Protein AF-A0AAN8G5B6-F1 (afdb_monomer_lite)

Radius of gyration: 23.11 Å; chains: 1; bounding box: 43×47×59 Å

Structure (mmCIF, N/CA/C/O backbone):
data_AF-A0AAN8G5B6-F1
#
_entry.id   AF-A0AAN8G5B6-F1
#
loop_
_atom_site.group_PDB
_atom_site.id
_atom_site.type_symbol
_atom_site.label_atom_id
_atom_site.label_alt_id
_atom_site.label_comp_id
_atom_site.label_asym_id
_atom_site.label_entity_id
_atom_site.label_seq_id
_atom_site.pdbx_PDB_ins_code
_atom_site.Cartn_x
_atom_site.Cartn_y
_atom_site.Cartn_z
_atom_site.occupancy
_atom_site.B_iso_or_equiv
_atom_site.auth_seq_id
_atom_site.auth_comp_id
_atom_site.auth_asym_id
_atom_site.auth_atom_id
_atom_site.pdbx_PDB_model_num
ATOM 1 N N . MET A 1 1 ? -4.303 -11.014 -1.420 1.00 67.81 1 MET A N 1
ATOM 2 C CA . MET A 1 1 ? -4.917 -10.547 -0.156 1.00 67.81 1 MET A CA 1
ATOM 3 C C . MET A 1 1 ? -6.445 -10.621 -0.217 1.00 67.81 1 MET A C 1
ATOM 5 O O . MET A 1 1 ? -7.025 -11.090 0.742 1.00 67.81 1 MET A O 1
ATOM 9 N N . GLY A 1 2 ? -7.118 -10.238 -1.316 1.00 75.06 2 GLY A N 1
ATOM 10 C CA . GLY A 1 2 ? -8.566 -10.506 -1.478 1.00 75.06 2 GLY A CA 1
ATOM 11 C C . GLY A 1 2 ? -9.481 -9.773 -0.484 1.00 75.06 2 GLY A C 1
ATOM 12 O O . GLY A 1 2 ? -10.647 -10.120 -0.341 1.00 75.06 2 GLY A O 1
ATOM 13 N N . ALA A 1 3 ? -8.945 -8.770 0.210 1.00 82.19 3 ALA A N 1
ATOM 14 C CA . ALA A 1 3 ? -9.646 -8.006 1.224 1.00 82.19 3 ALA A CA 1
ATOM 15 C C . ALA A 1 3 ? -10.506 -6.892 0.602 1.00 82.19 3 ALA A C 1
ATOM 17 O O . ALA A 1 3 ? -10.102 -6.246 -0.364 1.00 82.19 3 ALA A O 1
ATOM 18 N N . ARG A 1 4 ? -11.675 -6.624 1.186 1.00 85.00 4 ARG A N 1
ATOM 19 C CA . ARG A 1 4 ? -12.564 -5.506 0.857 1.00 85.00 4 ARG A CA 1
ATOM 20 C C . ARG A 1 4 ? -12.202 -4.289 1.704 1.00 85.00 4 ARG A C 1
ATOM 22 O O . ARG A 1 4 ? -12.158 -4.379 2.914 1.00 85.00 4 ARG A O 1
ATOM 29 N N . PHE A 1 5 ? -11.983 -3.125 1.115 1.00 85.50 5 PHE A N 1
ATOM 30 C CA . PHE A 1 5 ? -11.807 -1.890 1.888 1.00 85.50 5 PHE A CA 1
ATOM 31 C C . PHE A 1 5 ? -13.173 -1.294 2.276 1.00 85.50 5 PHE A C 1
ATOM 33 O O . PHE A 1 5 ? -14.090 -1.285 1.453 1.00 85.50 5 PHE A O 1
ATOM 40 N N . THR A 1 6 ? -13.310 -0.764 3.499 1.00 86.00 6 THR A N 1
ATOM 41 C CA . THR A 1 6 ? -14.493 0.019 3.908 1.00 86.00 6 THR A CA 1
ATOM 42 C C . THR A 1 6 ? -14.083 1.320 4.607 1.00 86.00 6 THR A C 1
ATOM 44 O O . THR A 1 6 ? -13.295 1.282 5.554 1.00 86.00 6 THR A O 1
ATOM 47 N N . PRO A 1 7 ? -14.639 2.483 4.213 1.00 82.56 7 PRO A N 1
ATOM 48 C CA . PRO A 1 7 ? -14.299 3.767 4.835 1.00 82.56 7 PRO A CA 1
ATOM 49 C C . PRO A 1 7 ? -14.961 3.965 6.213 1.00 82.56 7 PRO A C 1
ATOM 51 O O . PRO A 1 7 ? -14.521 4.803 7.010 1.00 82.56 7 PRO A O 1
ATOM 54 N N . TYR A 1 8 ? -16.012 3.200 6.513 1.00 85.38 8 TYR A N 1
ATOM 55 C CA . TYR A 1 8 ? -16.711 3.182 7.797 1.00 85.38 8 TYR A CA 1
ATOM 56 C C . TYR A 1 8 ? -16.327 1.947 8.624 1.00 85.38 8 TYR A C 1
ATOM 58 O O . TYR A 1 8 ? -15.864 0.947 8.077 1.00 85.38 8 TYR A O 1
ATOM 66 N N . LEU A 1 9 ? -16.523 2.042 9.943 1.00 87.00 9 LEU A N 1
ATOM 67 C CA . LEU A 1 9 ? -16.377 0.924 10.873 1.00 87.00 9 LEU A CA 1
ATOM 68 C C . LEU A 1 9 ? -17.765 0.366 11.208 1.00 87.00 9 LEU A C 1
ATOM 70 O O . LEU A 1 9 ? -18.690 1.114 11.513 1.00 87.00 9 LEU A O 1
ATOM 74 N N . SER A 1 10 ? -17.890 -0.950 11.158 1.00 87.94 10 SER A N 1
ATOM 75 C CA . SER A 1 10 ? -19.078 -1.757 11.415 1.00 87.94 10 SER A CA 1
ATOM 76 C C . SER A 1 10 ? -18.658 -3.062 12.097 1.00 87.94 10 SER A C 1
ATOM 78 O O . SER A 1 10 ? -17.496 -3.458 12.027 1.00 87.94 10 SER A O 1
ATOM 80 N N . ARG A 1 11 ? -19.604 -3.783 12.705 1.00 88.00 11 ARG A N 1
ATOM 81 C CA . ARG A 1 11 ? -19.326 -5.094 13.324 1.00 88.00 11 ARG A CA 1
ATOM 82 C C . ARG A 1 11 ? -18.936 -6.193 12.332 1.00 88.00 11 ARG A C 1
ATOM 84 O O . ARG A 1 11 ? -18.465 -7.241 12.743 1.00 88.00 11 ARG A O 1
ATOM 91 N N . HIS A 1 12 ? -19.133 -5.965 11.036 1.00 87.62 12 HIS A N 1
ATOM 92 C CA . HIS A 1 12 ? -18.712 -6.900 9.992 1.00 87.62 12 HIS A CA 1
ATOM 93 C C . HIS A 1 12 ? -17.230 -6.745 9.622 1.00 87.62 12 HIS A C 1
ATOM 95 O O . HIS A 1 12 ? -16.723 -7.501 8.796 1.00 87.62 12 HIS A O 1
ATOM 101 N N . ASN A 1 13 ? -16.535 -5.749 10.178 1.00 88.12 13 ASN A N 1
ATOM 102 C CA . ASN A 1 13 ? -15.119 -5.547 9.918 1.00 88.12 13 ASN A CA 1
ATOM 103 C C . ASN A 1 13 ? -14.269 -6.500 10.762 1.00 88.12 13 ASN A C 1
ATOM 105 O O . ASN A 1 13 ? -14.471 -6.627 11.963 1.00 88.12 13 ASN A O 1
ATOM 109 N N . SER A 1 14 ? -13.280 -7.121 10.123 1.00 88.69 14 SER A N 1
ATOM 110 C CA . SER A 1 14 ? -12.377 -8.087 10.755 1.00 88.69 14 SER A CA 1
ATOM 111 C C . SER A 1 14 ? -11.134 -7.453 11.389 1.00 88.69 14 SER A C 1
ATOM 113 O O . SER A 1 14 ? -10.431 -8.111 12.145 1.00 88.69 14 SER A O 1
ATOM 115 N N . LEU A 1 15 ? -10.799 -6.215 11.015 1.00 90.69 15 LEU A N 1
ATOM 116 C CA . LEU A 1 15 ? -9.560 -5.536 11.393 1.00 90.69 15 LEU A CA 1
ATOM 117 C C . LEU A 1 15 ? -9.713 -4.025 11.185 1.00 90.69 15 LEU A C 1
ATOM 119 O O . LEU A 1 15 ? -10.332 -3.587 10.213 1.00 90.69 15 LEU A O 1
ATOM 123 N N . LEU A 1 16 ? -9.097 -3.228 12.055 1.00 89.81 16 LEU A N 1
ATOM 124 C CA . LEU A 1 16 ? -8.911 -1.792 11.866 1.00 89.81 16 LEU A CA 1
ATOM 125 C C . LEU A 1 16 ? -7.417 -1.476 11.738 1.00 89.81 16 LEU A C 1
ATOM 127 O O . LEU A 1 16 ? -6.621 -1.878 12.582 1.00 89.81 16 LEU A O 1
ATOM 131 N N . ILE A 1 17 ? -7.040 -0.702 10.719 1.00 88.75 17 ILE A N 1
ATOM 132 C CA . ILE A 1 17 ? -5.675 -0.184 10.567 1.00 88.75 17 ILE A CA 1
ATOM 133 C C . ILE A 1 17 ? -5.676 1.287 10.983 1.00 88.75 17 ILE A C 1
ATOM 135 O O . ILE A 1 17 ? -6.421 2.089 10.419 1.00 88.75 17 ILE A O 1
ATOM 139 N N . ALA A 1 18 ? -4.850 1.657 11.959 1.00 85.88 18 ALA A N 1
ATOM 140 C CA . ALA A 1 18 ? -4.749 3.029 12.447 1.00 85.88 18 ALA A CA 1
ATOM 141 C C . ALA A 1 18 ? -3.292 3.432 12.717 1.00 85.88 18 ALA A C 1
ATOM 143 O O . ALA A 1 18 ? -2.448 2.612 13.062 1.00 85.88 18 ALA A O 1
ATOM 144 N N . LYS A 1 19 ? -2.988 4.723 12.542 1.00 77.94 19 LYS A N 1
ATOM 145 C CA . LYS A 1 19 ? -1.652 5.283 12.819 1.00 77.94 19 LYS A CA 1
ATOM 146 C C . LYS A 1 19 ? -1.500 5.722 14.277 1.00 77.94 19 LYS A C 1
ATOM 148 O O . LYS A 1 19 ? -0.440 5.540 14.865 1.00 77.94 19 LYS A O 1
ATOM 153 N N . THR A 1 20 ? -2.560 6.283 14.852 1.00 74.56 20 THR A N 1
ATOM 154 C CA . THR A 1 20 ? -2.553 6.876 16.194 1.00 74.56 20 THR A CA 1
ATOM 155 C C . THR A 1 20 ? -3.778 6.400 16.969 1.00 74.56 20 THR A C 1
ATOM 157 O O . THR A 1 20 ? -4.844 6.195 16.385 1.00 74.56 20 THR A O 1
ATOM 160 N N . GLY A 1 21 ? -3.631 6.220 18.284 1.00 65.62 21 GLY A N 1
ATOM 161 C CA . GLY A 1 21 ? -4.768 6.039 19.191 1.00 65.62 21 GLY A CA 1
ATOM 162 C C . GLY A 1 21 ? -5.598 7.322 19.347 1.00 65.62 21 GLY A C 1
ATOM 163 O O . GLY A 1 21 ? -5.184 8.388 18.900 1.00 65.62 21 GLY A O 1
ATOM 164 N N . GLY A 1 22 ? -6.771 7.217 19.978 1.00 63.75 22 GLY A N 1
ATOM 165 C CA . GLY A 1 22 ? -7.610 8.377 20.335 1.00 63.75 22 GLY A CA 1
ATOM 166 C C . GLY A 1 22 ? -8.611 8.834 19.268 1.00 63.75 22 GLY A C 1
ATOM 167 O O . GLY A 1 22 ? -9.265 9.858 19.427 1.00 63.75 22 GLY A O 1
ATOM 168 N N . VAL A 1 23 ? -8.759 8.086 18.174 1.00 69.81 23 VAL A N 1
ATOM 169 C CA . VAL A 1 23 ? -9.843 8.300 17.206 1.00 69.81 23 VAL A CA 1
ATOM 170 C C . VAL A 1 23 ? -11.046 7.480 17.668 1.00 69.81 23 VAL A C 1
ATOM 172 O O . VAL A 1 23 ? -10.872 6.300 17.962 1.00 69.81 23 VAL A O 1
ATOM 175 N N . GLY A 1 24 ? -12.266 8.030 17.658 1.00 80.69 24 GLY A N 1
ATOM 176 C CA . GLY A 1 24 ? -13.469 7.304 18.112 1.00 80.69 24 GLY A CA 1
ATOM 177 C C . GLY A 1 24 ? -13.698 5.943 17.426 1.00 80.69 24 GLY A C 1
ATOM 178 O O . GLY A 1 24 ? -14.322 5.050 17.989 1.00 80.69 24 GLY A O 1
ATOM 179 N N . LYS A 1 25 ? -13.116 5.729 16.234 1.00 84.06 25 LYS A N 1
ATOM 180 C CA . LYS A 1 25 ? -13.075 4.417 15.565 1.00 84.06 25 LYS A CA 1
ATOM 181 C C . LYS A 1 25 ? -12.229 3.376 16.314 1.00 84.06 25 LYS A C 1
ATOM 183 O O . LYS A 1 25 ? -12.616 2.218 16.342 1.00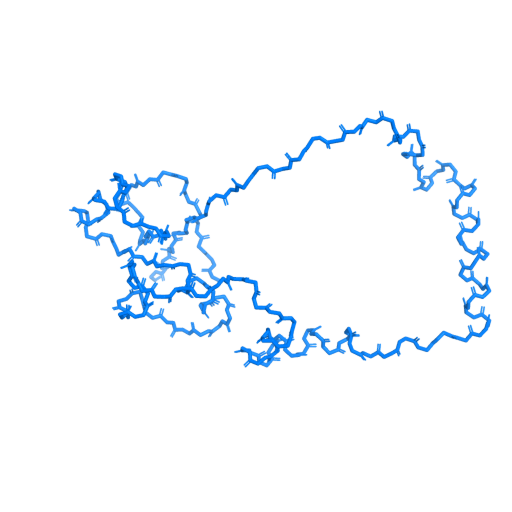 84.06 25 LYS A O 1
ATOM 188 N N . VAL A 1 26 ? -11.097 3.756 16.906 1.00 86.44 26 VAL A N 1
ATOM 189 C CA . VAL A 1 26 ? -10.226 2.845 17.676 1.00 86.44 26 VAL A CA 1
ATOM 190 C C . VAL A 1 26 ? -10.918 2.403 18.960 1.00 86.44 26 VAL A C 1
ATOM 192 O O . VAL A 1 26 ? -10.874 1.226 19.304 1.00 86.44 26 VAL A O 1
ATOM 195 N N . GLU A 1 27 ? -11.586 3.331 19.643 1.00 88.00 27 GLU A N 1
ATOM 196 C CA . GLU A 1 27 ? -12.360 3.028 20.850 1.00 88.00 27 GLU A CA 1
ATOM 197 C C . GLU A 1 27 ? -13.524 2.091 20.526 1.00 88.00 27 GLU A C 1
ATOM 199 O O . GLU A 1 27 ? -13.643 1.030 21.132 1.00 88.00 27 GLU A O 1
ATOM 204 N N . LYS A 1 28 ? -14.304 2.404 19.480 1.00 89.25 28 LYS A N 1
ATOM 205 C CA . LYS A 1 28 ? -15.390 1.525 19.023 1.00 89.25 28 LYS A CA 1
ATOM 206 C C . LYS A 1 28 ? -14.909 0.160 18.548 1.00 89.25 28 LYS A C 1
ATOM 208 O O . LYS A 1 28 ? -15.579 -0.830 18.812 1.00 89.25 28 LYS A O 1
ATOM 213 N N . ALA A 1 29 ? -13.766 0.087 17.870 1.00 88.31 29 ALA A N 1
ATOM 214 C CA . ALA A 1 29 ? -13.185 -1.188 17.465 1.00 88.31 29 ALA A CA 1
ATOM 215 C C . ALA A 1 29 ? -12.840 -2.048 18.686 1.00 88.31 29 ALA A C 1
ATOM 217 O O . ALA A 1 29 ? -13.204 -3.217 18.708 1.00 88.31 29 ALA A O 1
ATOM 218 N N . ARG A 1 30 ? -12.240 -1.460 19.730 1.00 87.69 30 ARG A N 1
ATOM 219 C CA . ARG A 1 30 ? -11.962 -2.164 20.991 1.00 87.69 30 ARG A CA 1
ATOM 220 C C . ARG A 1 30 ? -13.235 -2.626 21.698 1.00 87.69 30 ARG A C 1
ATOM 222 O O . ARG A 1 30 ? -13.272 -3.748 22.178 1.00 87.69 30 ARG A O 1
ATOM 229 N N . GLU A 1 31 ? -14.282 -1.800 21.731 1.00 90.69 31 GLU A N 1
ATOM 230 C CA . GLU A 1 31 ? -15.585 -2.202 22.287 1.00 90.69 31 GLU A CA 1
ATOM 231 C C . GLU A 1 31 ? -16.227 -3.370 21.523 1.00 90.69 31 GLU A C 1
ATOM 233 O O . GLU A 1 31 ? -16.993 -4.141 22.095 1.00 90.69 31 GLU A O 1
ATOM 238 N N . TRP A 1 32 ? -15.968 -3.473 20.220 1.00 91.56 32 TRP A N 1
ATOM 239 C CA . TRP A 1 32 ? -16.507 -4.526 19.356 1.00 91.56 32 TRP A CA 1
ATOM 240 C C . TRP A 1 32 ? -15.566 -5.720 19.199 1.00 91.56 32 TRP A C 1
ATOM 242 O O . TRP A 1 32 ? -15.847 -6.582 18.372 1.00 91.56 32 TRP A O 1
ATOM 252 N N . ASP A 1 33 ? -14.477 -5.763 19.972 1.00 89.12 33 ASP A 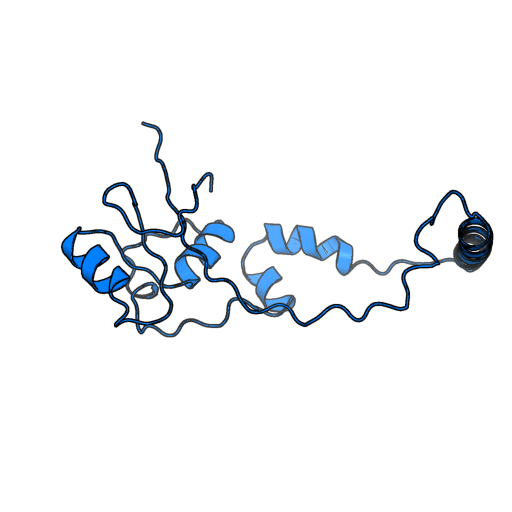N 1
ATOM 253 C CA . ASP A 1 33 ? -13.438 -6.797 19.904 1.00 89.12 33 ASP A CA 1
ATOM 254 C C . ASP A 1 33 ? -12.797 -6.937 18.506 1.00 89.12 33 ASP A C 1
ATOM 256 O O . ASP A 1 33 ? -12.343 -7.997 18.083 1.00 89.12 33 ASP A O 1
ATOM 260 N N . ILE A 1 34 ? -12.756 -5.835 17.751 1.00 90.19 34 ILE A N 1
ATOM 261 C CA . ILE A 1 34 ? -12.103 -5.765 16.444 1.00 90.19 34 ILE A CA 1
ATOM 262 C C . ILE A 1 34 ? -10.623 -5.423 16.666 1.00 90.19 34 ILE A C 1
ATOM 264 O O . ILE A 1 34 ? -10.320 -4.367 17.240 1.00 90.19 34 ILE A O 1
ATOM 268 N N . PRO A 1 35 ? -9.679 -6.249 16.177 1.00 89.88 35 PRO A N 1
ATOM 269 C CA . PRO A 1 35 ? -8.256 -5.999 16.353 1.00 89.88 35 PRO A CA 1
ATOM 270 C C . PRO A 1 35 ? -7.835 -4.701 15.660 1.00 89.88 35 PRO A C 1
ATOM 272 O O . PRO A 1 35 ? -8.242 -4.408 14.532 1.00 89.88 35 PRO A O 1
ATOM 275 N N . VAL A 1 36 ? -6.987 -3.928 16.340 1.00 89.50 36 VAL A N 1
ATOM 276 C CA . VAL A 1 36 ? -6.462 -2.656 15.835 1.00 89.50 36 VAL A CA 1
ATOM 277 C C . VAL A 1 36 ? -4.956 -2.765 15.641 1.00 89.50 36 VAL A C 1
ATOM 279 O O . VAL A 1 36 ? -4.223 -2.962 16.610 1.00 89.50 36 VAL A O 1
ATOM 282 N N . VAL A 1 37 ? -4.505 -2.598 14.400 1.00 90.19 37 VAL A N 1
ATOM 283 C CA . VAL A 1 37 ? -3.096 -2.720 14.008 1.00 90.19 37 VAL A CA 1
ATOM 284 C C . VAL A 1 37 ? -2.562 -1.444 13.360 1.00 90.19 37 VAL A C 1
ATOM 286 O O . VAL A 1 37 ? -3.316 -0.611 12.855 1.00 90.19 37 VAL A O 1
ATOM 289 N N . ASN A 1 38 ? -1.243 -1.290 13.358 1.00 88.50 38 ASN A N 1
ATOM 290 C CA . ASN A 1 38 ? -0.537 -0.255 12.617 1.00 88.50 38 ASN A CA 1
ATOM 291 C C . ASN A 1 38 ? -0.398 -0.625 11.129 1.00 88.50 38 ASN A C 1
ATOM 293 O O . ASN A 1 38 ? -0.736 -1.727 10.691 1.00 88.50 38 ASN A O 1
ATOM 297 N N . TYR A 1 39 ? 0.114 0.315 10.332 1.00 84.62 39 TYR A N 1
ATOM 298 C CA . TYR A 1 39 ? 0.305 0.087 8.901 1.00 84.62 39 TYR A CA 1
ATOM 299 C C . TYR A 1 39 ? 1.308 -1.048 8.615 1.00 84.62 39 TYR A C 1
ATOM 301 O O . TYR A 1 39 ? 1.148 -1.755 7.621 1.00 84.62 39 TYR A O 1
ATOM 309 N N . GLN A 1 40 ? 2.312 -1.266 9.472 1.00 84.38 40 GLN A N 1
ATOM 310 C CA . GLN A 1 40 ? 3.348 -2.282 9.247 1.00 84.38 40 GLN A CA 1
ATOM 311 C C . GLN A 1 40 ? 2.758 -3.682 9.037 1.00 84.38 40 GLN A C 1
ATOM 313 O O . GLN A 1 40 ? 3.252 -4.429 8.200 1.00 84.38 40 GLN A O 1
ATOM 318 N N . TRP A 1 41 ? 1.659 -4.020 9.720 1.00 87.69 41 TRP A N 1
ATOM 319 C CA . TRP A 1 41 ? 0.966 -5.294 9.507 1.00 87.69 41 TRP A CA 1
ATOM 320 C C . TRP A 1 41 ? 0.541 -5.482 8.045 1.00 87.69 41 TRP A C 1
ATOM 322 O O . TRP A 1 41 ? 0.723 -6.552 7.467 1.00 87.69 41 TRP A O 1
ATOM 332 N N . LEU A 1 42 ? 0.003 -4.430 7.423 1.00 85.12 42 LEU A N 1
ATOM 333 C CA . LEU A 1 42 ? -0.403 -4.462 6.021 1.00 85.12 42 LEU A CA 1
ATOM 334 C C . LEU A 1 42 ? 0.811 -4.571 5.094 1.00 85.12 42 LEU A C 1
ATOM 336 O O . LEU A 1 42 ? 0.759 -5.333 4.130 1.00 85.12 42 LEU A O 1
ATOM 340 N N . ALA A 1 43 ? 1.882 -3.828 5.388 1.00 81.62 43 ALA A N 1
ATOM 341 C CA . ALA A 1 43 ? 3.121 -3.858 4.614 1.00 81.62 43 ALA A CA 1
ATOM 342 C C . ALA A 1 43 ? 3.741 -5.264 4.602 1.00 81.62 43 ALA A C 1
ATOM 344 O O . ALA A 1 43 ? 4.032 -5.796 3.533 1.00 81.62 43 ALA A O 1
ATOM 345 N N . ASP A 1 44 ? 3.864 -5.888 5.774 1.00 83.00 44 ASP A N 1
ATOM 346 C CA . ASP A 1 44 ? 4.440 -7.225 5.941 1.00 83.00 4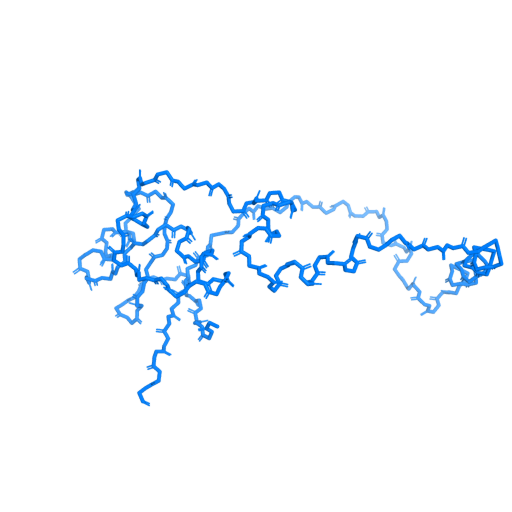4 ASP A CA 1
ATOM 347 C C . ASP A 1 44 ? 3.589 -8.288 5.224 1.00 83.00 44 ASP A C 1
ATOM 349 O O . ASP A 1 44 ? 4.118 -9.115 4.478 1.00 83.00 44 ASP A O 1
ATOM 353 N N . ASN A 1 45 ? 2.257 -8.226 5.358 1.00 84.56 45 ASN A N 1
ATOM 354 C CA . ASN A 1 45 ? 1.365 -9.128 4.623 1.00 84.56 45 ASN A CA 1
ATOM 355 C C . ASN A 1 45 ? 1.439 -8.919 3.103 1.00 84.56 45 ASN A C 1
ATOM 357 O O . ASN A 1 45 ? 1.388 -9.887 2.342 1.00 84.56 45 ASN A O 1
ATOM 361 N N . TYR A 1 46 ? 1.563 -7.670 2.642 1.00 79.56 46 TYR A N 1
ATOM 362 C CA . TYR A 1 46 ? 1.738 -7.367 1.220 1.00 79.56 46 TYR A CA 1
ATOM 363 C C . TYR A 1 46 ? 3.074 -7.899 0.693 1.00 79.56 46 TYR A C 1
ATOM 365 O O . TYR A 1 46 ? 3.139 -8.428 -0.414 1.00 79.56 46 TYR A O 1
ATOM 373 N N . ALA A 1 47 ? 4.116 -7.844 1.520 1.00 76.81 47 ALA A N 1
ATOM 374 C CA . ALA A 1 47 ? 5.404 -8.468 1.263 1.00 76.81 47 ALA A CA 1
ATOM 375 C C . ALA A 1 47 ? 5.370 -10.006 1.328 1.00 76.81 47 ALA A C 1
ATOM 377 O O . ALA A 1 47 ? 6.407 -10.639 1.154 1.00 76.81 47 ALA A O 1
ATOM 378 N N . GLY A 1 48 ? 4.212 -10.630 1.560 1.00 75.81 48 GLY A N 1
ATOM 379 C CA . GLY A 1 48 ? 4.060 -12.083 1.606 1.00 75.81 48 GLY A CA 1
ATOM 380 C C . GLY A 1 48 ? 4.484 -12.719 2.931 1.00 75.81 48 GLY A C 1
ATOM 381 O O . GLY A 1 48 ? 4.457 -13.945 3.045 1.00 75.81 48 GLY A O 1
ATOM 382 N N . GLN A 1 49 ? 4.836 -11.921 3.944 1.00 76.62 49 GLN A N 1
ATOM 383 C CA . GLN A 1 49 ? 5.029 -12.427 5.297 1.00 76.62 49 GLN A CA 1
ATOM 384 C C . GLN A 1 49 ? 3.645 -12.713 5.889 1.00 76.62 49 GLN A C 1
ATOM 386 O O . GLN A 1 49 ? 2.838 -11.806 6.078 1.00 76.62 49 GLN A O 1
ATOM 391 N N . ARG A 1 50 ? 3.327 -13.983 6.163 1.00 78.75 50 ARG A N 1
ATOM 392 C CA . ARG A 1 50 ? 2.084 -14.338 6.866 1.00 78.75 50 ARG A CA 1
ATOM 393 C C . ARG A 1 50 ? 2.223 -13.920 8.324 1.00 78.75 50 ARG A C 1
ATOM 395 O O . ARG A 1 50 ? 2.935 -14.578 9.077 1.00 78.75 50 ARG A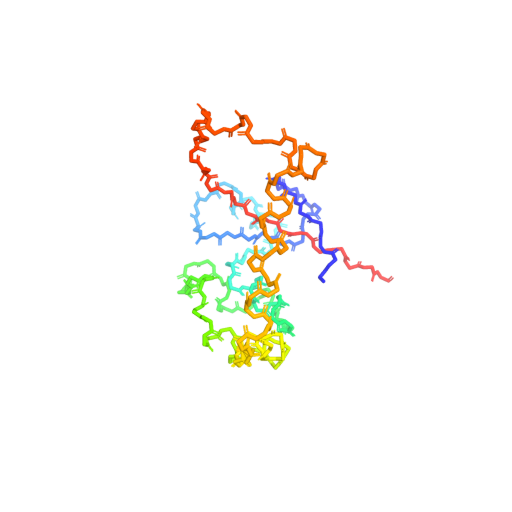 O 1
ATOM 402 N N . VAL A 1 51 ? 1.581 -12.820 8.701 1.00 84.50 51 VAL A N 1
ATOM 403 C CA . VAL A 1 51 ? 1.746 -12.215 10.026 1.00 84.50 51 VAL A CA 1
ATOM 404 C C . VAL A 1 51 ? 0.407 -12.036 10.729 1.00 84.50 51 VAL A C 1
ATOM 406 O O . VAL A 1 51 ? -0.594 -11.629 10.136 1.00 84.50 51 VAL A O 1
ATOM 409 N N . GLU A 1 52 ? 0.386 -12.341 12.021 1.00 85.31 52 GLU A N 1
ATOM 410 C CA . GLU A 1 52 ? -0.827 -12.288 12.829 1.00 85.31 52 GLU A CA 1
ATOM 411 C C . GLU A 1 52 ? -1.096 -10.871 13.336 1.00 85.31 52 GLU A C 1
ATOM 413 O O . GLU A 1 52 ? -0.186 -10.147 13.742 1.00 85.31 52 GLU A O 1
ATOM 418 N N . ALA A 1 53 ? -2.368 -10.471 13.352 1.00 83.12 53 ALA A N 1
ATOM 419 C CA . ALA A 1 53 ? -2.773 -9.155 13.850 1.00 83.12 53 ALA A CA 1
ATOM 420 C C . ALA A 1 53 ? -2.489 -8.969 15.355 1.00 83.12 53 ALA A C 1
ATOM 422 O O . ALA A 1 53 ? -2.366 -7.839 15.819 1.00 83.12 53 ALA A O 1
ATOM 423 N N . GLY A 1 54 ? -2.356 -10.065 16.112 1.00 81.56 54 GLY A N 1
ATOM 424 C CA . GLY A 1 54 ? -2.090 -10.045 17.552 1.00 81.56 54 GLY A CA 1
ATOM 425 C C . GLY A 1 54 ? -0.638 -9.747 17.943 1.00 81.56 54 GLY A C 1
ATOM 426 O O . GLY A 1 54 ? -0.368 -9.537 19.126 1.00 81.56 54 GLY A O 1
ATOM 427 N N . CYS A 1 55 ? 0.313 -9.713 16.999 1.00 84.19 55 CYS A N 1
ATOM 428 C CA . CYS A 1 55 ? 1.713 -9.480 17.354 1.00 84.19 55 CYS A CA 1
ATOM 429 C C . CYS A 1 55 ? 1.917 -8.081 17.953 1.00 84.19 55 CYS A C 1
ATOM 431 O O . CYS A 1 55 ? 1.461 -7.076 17.405 1.00 84.19 55 CYS A O 1
ATOM 433 N N . GLN A 1 56 ? 2.700 -8.005 19.035 1.00 83.69 56 GLN A N 1
ATOM 434 C CA . GLN A 1 56 ? 2.956 -6.755 19.755 1.00 83.69 56 GLN A CA 1
ATOM 435 C C . GLN A 1 56 ? 3.512 -5.648 18.851 1.00 83.69 56 GLN A C 1
ATOM 437 O O . GLN A 1 56 ? 3.087 -4.506 18.984 1.00 83.69 56 GLN A O 1
ATOM 442 N N . LYS A 1 57 ? 4.364 -5.993 17.871 1.00 83.75 57 LYS A N 1
ATOM 443 C CA . LYS A 1 57 ? 4.938 -5.053 16.888 1.00 83.75 57 LYS A CA 1
ATOM 444 C C . LYS A 1 57 ? 3.908 -4.279 16.056 1.00 83.75 57 LYS A C 1
ATOM 446 O O . LYS A 1 57 ? 4.231 -3.229 15.507 1.00 83.75 57 LYS A O 1
ATOM 451 N N . TYR A 1 58 ? 2.681 -4.785 15.954 1.00 87.31 58 TYR A N 1
ATOM 452 C CA . TYR A 1 58 ? 1.615 -4.150 15.185 1.00 87.31 58 TYR A CA 1
ATOM 453 C C . TYR A 1 58 ? 0.658 -3.333 16.037 1.00 87.31 58 TYR A C 1
ATOM 455 O O . TYR A 1 58 ? -0.235 -2.694 15.492 1.00 87.31 58 TYR A O 1
ATOM 463 N N . GLN A 1 59 ? 0.821 -3.320 17.358 1.00 85.62 59 GLN A N 1
ATOM 464 C CA . GLN A 1 59 ? -0.048 -2.542 18.228 1.00 85.62 59 GLN A CA 1
ATOM 465 C C . GLN A 1 59 ? 0.176 -1.036 18.034 1.00 85.62 59 GLN A C 1
ATOM 467 O O . GLN A 1 59 ? 1.262 -0.567 17.677 1.00 85.62 59 GLN A O 1
ATOM 472 N N . LEU A 1 60 ? -0.875 -0.254 18.286 1.00 83.94 60 LEU A N 1
ATOM 473 C CA . LEU A 1 60 ? -0.792 1.204 18.240 1.00 83.94 60 LEU A CA 1
ATOM 474 C C . LEU A 1 60 ? 0.231 1.729 19.253 1.00 83.94 60 LEU A C 1
ATOM 476 O O . LEU A 1 60 ? 0.261 1.290 20.400 1.00 83.94 60 LEU A O 1
ATOM 480 N N . GLY A 1 61 ? 1.035 2.704 18.828 1.00 75.81 61 GLY A N 1
ATOM 481 C CA . GLY A 1 61 ? 2.096 3.296 19.648 1.00 75.81 61 GLY A CA 1
ATOM 482 C C . GLY A 1 61 ? 3.452 2.601 19.526 1.00 75.81 61 GLY A C 1
ATOM 483 O O . GLY A 1 61 ? 4.436 3.133 20.031 1.00 75.81 61 GLY A O 1
ATOM 484 N N . GLN A 1 62 ? 3.538 1.466 18.826 1.00 80.62 62 GLN A N 1
ATOM 485 C CA . GLN A 1 62 ? 4.835 0.909 18.451 1.00 80.62 62 GLN A CA 1
ATOM 486 C C . GLN A 1 62 ? 5.512 1.759 17.368 1.00 80.62 62 GLN A C 1
ATOM 488 O O . GLN A 1 62 ? 4.813 2.328 16.518 1.00 80.62 62 GLN A O 1
ATOM 493 N N . PRO A 1 63 ? 6.856 1.823 17.360 1.00 69.88 63 PRO A N 1
ATOM 494 C CA . PRO A 1 63 ? 7.601 2.413 16.259 1.00 69.88 63 PRO A CA 1
ATOM 495 C C . PRO A 1 63 ? 7.173 1.772 14.935 1.00 69.88 63 PRO A C 1
ATOM 497 O O . PRO A 1 63 ? 7.291 0.565 14.746 1.00 69.88 63 PRO A O 1
ATOM 500 N N . CYS A 1 64 ? 6.634 2.587 14.034 1.00 68.44 64 CYS A N 1
ATOM 501 C CA . CYS A 1 64 ? 6.298 2.188 12.675 1.00 68.44 64 CYS A CA 1
ATOM 502 C C . CYS A 1 64 ? 7.198 3.001 11.756 1.00 68.44 64 CYS A C 1
ATOM 504 O O . CYS A 1 64 ? 7.015 4.217 11.632 1.00 68.44 64 CYS A O 1
ATOM 506 N N . GLU A 1 65 ? 8.178 2.349 11.138 1.00 65.50 65 GLU A N 1
ATOM 507 C CA . GLU A 1 65 ? 8.956 2.990 10.086 1.00 65.50 65 GLU A CA 1
ATOM 508 C C . GLU A 1 65 ? 8.034 3.296 8.899 1.00 65.50 65 GLU A C 1
ATOM 510 O O . GLU A 1 65 ? 7.033 2.614 8.652 1.00 65.50 65 GLU A O 1
ATOM 515 N N . GLY A 1 66 ? 8.299 4.408 8.217 1.00 58.53 66 GLY A N 1
ATOM 516 C CA . GLY A 1 66 ? 7.476 4.832 7.094 1.00 58.53 66 GLY A CA 1
ATOM 517 C C . GLY A 1 66 ? 7.472 3.777 5.991 1.00 58.53 66 GLY A C 1
ATOM 518 O O . GLY A 1 66 ? 8.498 3.197 5.657 1.00 58.53 66 GLY A O 1
ATOM 519 N N . VAL A 1 67 ? 6.320 3.598 5.351 1.00 59.31 67 VAL A N 1
ATOM 520 C CA . VAL A 1 67 ? 6.100 2.659 4.234 1.00 59.31 67 VAL A CA 1
ATOM 521 C C . VAL A 1 67 ? 6.745 3.099 2.917 1.00 59.31 67 VAL A C 1
ATOM 523 O O . VAL A 1 67 ? 6.341 2.689 1.832 1.00 59.31 67 VAL A O 1
ATOM 526 N N . SER A 1 68 ? 7.751 3.955 3.000 1.00 55.25 68 SER A N 1
ATOM 527 C CA . SER A 1 68 ? 8.594 4.311 1.873 1.00 55.25 68 SER A CA 1
ATOM 528 C C . SER A 1 68 ? 9.993 3.748 2.113 1.00 55.25 68 SER A C 1
ATOM 530 O O . SER A 1 68 ? 10.942 4.533 2.212 1.00 55.25 68 SER A O 1
ATOM 532 N N . PRO A 1 69 ? 10.156 2.415 2.247 1.00 60.84 69 PRO A N 1
ATOM 533 C CA . PRO A 1 69 ? 11.485 1.841 2.200 1.00 60.84 69 PRO A CA 1
ATOM 534 C C . PRO A 1 69 ? 12.118 2.268 0.875 1.00 60.84 69 PRO A C 1
ATOM 536 O O . PRO A 1 69 ? 11.497 2.176 -0.186 1.00 60.84 69 PRO A O 1
ATOM 539 N N . GLY A 1 70 ? 13.341 2.795 0.940 1.00 64.69 70 GLY A N 1
ATOM 540 C CA . GLY A 1 70 ? 14.100 3.103 -0.267 1.00 64.69 70 GLY A CA 1
ATOM 541 C C . GLY A 1 70 ? 14.215 1.858 -1.161 1.00 64.69 70 GLY A C 1
ATOM 542 O O . GLY A 1 70 ? 14.077 0.736 -0.664 1.00 64.69 70 GLY A O 1
ATOM 543 N N . PRO A 1 71 ? 14.499 2.019 -2.464 1.00 61.53 71 PRO A N 1
ATOM 544 C CA . PRO A 1 71 ? 14.530 0.909 -3.423 1.00 61.53 71 PRO A CA 1
ATOM 545 C C . PRO A 1 71 ? 15.409 -0.266 -2.960 1.00 61.53 71 PRO A C 1
ATOM 547 O O . PRO A 1 71 ? 15.032 -1.417 -3.134 1.00 61.53 71 PRO A O 1
ATOM 550 N N . TYR A 1 72 ? 16.513 0.016 -2.262 1.00 66.81 72 TYR A N 1
ATOM 551 C CA . TYR A 1 72 ? 17.380 -0.998 -1.656 1.00 66.81 72 TYR A CA 1
ATOM 552 C C . TYR A 1 72 ? 16.696 -1.833 -0.559 1.00 66.81 72 TYR A C 1
ATOM 554 O O . TYR A 1 72 ? 16.857 -3.049 -0.499 1.00 66.81 72 TYR A O 1
ATOM 562 N N . ILE A 1 73 ? 15.900 -1.198 0.302 1.00 69.62 73 ILE A N 1
ATOM 563 C CA . ILE A 1 73 ? 15.190 -1.899 1.374 1.00 69.62 73 ILE A CA 1
ATOM 564 C C . ILE A 1 73 ? 14.079 -2.776 0.780 1.00 69.62 73 ILE A C 1
ATOM 566 O O . ILE A 1 73 ? 13.902 -3.905 1.228 1.00 69.62 73 ILE A O 1
ATOM 570 N N . LEU A 1 74 ? 13.388 -2.317 -0.274 1.00 67.19 74 LEU A N 1
ATOM 571 C CA . LEU A 1 74 ? 12.386 -3.124 -0.989 1.00 67.19 74 LEU A CA 1
ATOM 572 C C . LEU A 1 74 ? 12.961 -4.447 -1.504 1.00 67.19 74 LEU A C 1
ATOM 574 O O . LEU A 1 74 ? 12.320 -5.488 -1.372 1.00 67.19 74 LEU A O 1
ATOM 578 N N . GLU A 1 75 ? 14.184 -4.424 -2.030 1.00 67.62 75 GLU A N 1
ATOM 579 C CA . GLU A 1 75 ? 14.879 -5.634 -2.471 1.00 67.62 75 GLU A CA 1
ATOM 580 C C . GLU A 1 75 ? 15.156 -6.599 -1.319 1.00 67.62 75 GLU A C 1
ATOM 582 O O . GLU A 1 75 ? 15.049 -7.807 -1.486 1.00 67.62 75 GLU A O 1
ATOM 587 N N . MET A 1 76 ? 15.505 -6.103 -0.135 1.00 67.06 76 MET A N 1
ATOM 588 C CA . MET A 1 76 ? 15.826 -6.968 1.003 1.00 67.06 76 MET A CA 1
ATOM 589 C C . MET A 1 76 ? 14.591 -7.606 1.655 1.00 67.06 76 MET A C 1
ATOM 591 O O . MET A 1 76 ? 14.735 -8.600 2.361 1.00 67.06 76 MET A O 1
ATOM 595 N N . ILE A 1 77 ? 13.390 -7.073 1.406 1.00 70.62 77 ILE A N 1
ATOM 596 C CA . ILE A 1 77 ? 12.145 -7.518 2.049 1.00 70.62 77 ILE A CA 1
ATOM 597 C C . ILE A 1 77 ? 11.637 -8.862 1.496 1.00 70.62 77 ILE A C 1
ATOM 599 O O . ILE A 1 77 ? 11.174 -9.702 2.269 1.00 70.62 77 ILE A O 1
ATOM 603 N N . ASN A 1 78 ? 11.692 -9.078 0.177 1.00 73.12 78 ASN A N 1
ATOM 604 C CA . ASN A 1 78 ? 11.244 -10.324 -0.461 1.00 73.12 78 ASN A CA 1
ATOM 605 C C . ASN A 1 78 ? 11.978 -10.548 -1.795 1.00 73.12 78 ASN A C 1
ATOM 607 O O . ASN A 1 78 ? 12.129 -9.622 -2.592 1.00 73.12 78 ASN A O 1
ATOM 611 N N . ASP A 1 79 ? 12.367 -11.792 -2.085 1.00 78.44 79 ASP A N 1
ATOM 612 C CA . ASP A 1 79 ? 12.976 -12.186 -3.361 1.00 78.44 79 ASP A CA 1
ATOM 613 C C . ASP A 1 79 ? 12.100 -11.866 -4.584 1.00 78.44 79 ASP A C 1
ATOM 615 O O . ASP A 1 79 ? 12.625 -11.561 -5.652 1.00 78.44 79 ASP A O 1
ATOM 619 N N . GLN A 1 80 ? 10.773 -11.841 -4.437 1.00 74.69 80 GLN A N 1
ATOM 620 C CA . GLN A 1 80 ? 9.860 -11.363 -5.481 1.00 74.69 80 GLN A CA 1
ATOM 621 C C . GLN A 1 80 ? 10.128 -9.897 -5.850 1.00 74.69 80 GLN A C 1
ATOM 623 O O . GLN A 1 80 ? 10.173 -9.557 -7.032 1.00 74.69 80 GLN A O 1
ATOM 628 N N . PHE A 1 81 ? 10.370 -9.030 -4.860 1.00 75.94 81 PHE A N 1
ATOM 629 C CA . PHE A 1 81 ? 10.733 -7.637 -5.125 1.00 75.94 81 PHE A CA 1
ATOM 630 C C . PHE A 1 81 ? 12.104 -7.538 -5.791 1.00 75.94 81 PHE A C 1
ATOM 632 O O . PHE A 1 81 ? 12.260 -6.744 -6.718 1.00 75.94 81 PHE A O 1
ATOM 639 N N . LYS A 1 82 ? 13.071 -8.383 -5.402 1.00 76.81 82 LYS A N 1
ATOM 640 C CA . LYS A 1 82 ? 14.380 -8.447 -6.078 1.00 76.81 82 LYS A CA 1
ATOM 641 C C . LYS A 1 82 ? 14.236 -8.760 -7.563 1.00 76.81 82 LYS A C 1
ATOM 643 O O . LYS A 1 82 ? 14.857 -8.088 -8.380 1.00 76.81 82 LYS A O 1
ATOM 648 N N . GLN A 1 83 ? 13.415 -9.752 -7.911 1.00 80.00 83 GLN A N 1
ATOM 649 C CA . GLN A 1 83 ? 13.197 -10.147 -9.305 1.00 80.00 83 GLN A CA 1
ATOM 650 C C . GLN A 1 83 ? 12.504 -9.044 -10.113 1.00 80.00 83 GLN A C 1
ATOM 652 O O . GLN A 1 83 ? 12.918 -8.748 -11.231 1.00 80.00 83 GLN A O 1
ATOM 657 N N . LEU A 1 84 ? 11.501 -8.374 -9.537 1.00 77.75 84 LEU A N 1
ATOM 658 C CA . LEU A 1 84 ? 10.818 -7.252 -10.193 1.00 77.75 84 LEU A CA 1
ATOM 659 C C . LEU A 1 84 ? 11.754 -6.061 -10.444 1.00 77.75 84 LEU A C 1
ATOM 661 O O . LEU A 1 84 ? 11.703 -5.436 -11.504 1.00 77.75 84 LEU A O 1
ATOM 665 N N . LEU A 1 85 ? 12.624 -5.753 -9.481 1.00 81.50 85 LEU A N 1
ATOM 666 C CA . LEU A 1 85 ? 13.573 -4.644 -9.580 1.00 81.50 85 LEU A CA 1
ATOM 667 C C . LEU A 1 85 ? 14.794 -4.984 -10.444 1.00 81.50 85 LEU A C 1
ATOM 669 O O . LEU A 1 85 ? 15.493 -4.076 -10.887 1.00 81.50 85 LEU A O 1
ATOM 673 N N . PHE A 1 86 ? 15.036 -6.262 -10.743 1.00 81.38 86 PHE A N 1
ATOM 674 C CA . PHE A 1 86 ? 16.178 -6.692 -11.548 1.00 81.38 86 PHE A CA 1
ATOM 675 C C . PHE A 1 86 ? 16.191 -6.044 -12.938 1.00 81.38 86 PHE A C 1
ATOM 677 O O . PHE A 1 86 ? 17.223 -5.533 -13.366 1.00 81.38 86 PHE A O 1
ATOM 684 N N . ALA A 1 87 ? 15.038 -5.971 -13.610 1.00 76.44 87 ALA A N 1
ATOM 685 C CA . ALA A 1 87 ? 14.927 -5.339 -14.927 1.00 76.44 87 ALA A CA 1
ATOM 686 C C . ALA A 1 87 ? 15.342 -3.854 -14.916 1.00 76.44 87 ALA A C 1
ATOM 688 O O . ALA A 1 87 ? 15.912 -3.368 -15.887 1.00 76.44 87 ALA A O 1
ATOM 689 N N . TRP A 1 88 ? 15.119 -3.153 -13.802 1.00 75.06 88 TRP A N 1
ATOM 690 C CA . TRP A 1 88 ? 15.469 -1.738 -13.632 1.00 75.06 88 TRP A CA 1
ATOM 691 C C . TRP A 1 88 ? 16.958 -1.510 -13.356 1.00 75.06 88 TRP A C 1
ATOM 693 O O . TRP A 1 88 ? 17.435 -0.381 -13.447 1.00 75.06 88 TRP A O 1
ATOM 703 N N . LYS A 1 89 ? 17.699 -2.571 -13.023 1.00 74.62 89 LYS A N 1
ATOM 704 C CA . LYS A 1 89 ? 19.155 -2.535 -12.829 1.00 74.62 89 LYS A CA 1
ATOM 705 C C . LYS A 1 89 ? 19.931 -2.851 -14.094 1.00 74.62 89 LYS A C 1
ATOM 707 O O . LYS A 1 89 ? 21.128 -2.578 -14.155 1.00 74.62 89 LYS A O 1
ATOM 712 N N . MET A 1 90 ? 19.273 -3.459 -15.076 1.00 79.56 90 MET A N 1
ATOM 713 C CA . MET A 1 90 ? 19.917 -3.813 -16.327 1.00 79.56 90 MET A CA 1
ATOM 714 C C . MET A 1 90 ? 20.180 -2.535 -17.127 1.00 79.56 90 MET A C 1
ATOM 716 O O . MET A 1 90 ? 19.230 -1.822 -17.459 1.00 79.56 90 MET A O 1
ATOM 720 N N . PRO A 1 91 ? 21.448 -2.218 -17.446 1.00 77.69 91 PRO A N 1
ATOM 721 C CA . PRO A 1 91 ? 21.740 -1.075 -18.288 1.00 77.69 91 PRO A CA 1
ATOM 722 C C . PRO A 1 91 ? 21.148 -1.326 -19.674 1.00 77.69 91 PRO A C 1
ATOM 724 O O . PRO A 1 91 ? 21.427 -2.343 -20.312 1.00 77.69 91 PRO A O 1
ATOM 727 N N . ILE A 1 92 ? 20.332 -0.388 -20.145 1.00 80.81 92 ILE A N 1
ATOM 728 C CA . ILE A 1 92 ? 19.845 -0.417 -21.520 1.00 80.81 92 ILE A CA 1
ATOM 729 C C . ILE A 1 92 ? 20.983 0.092 -22.398 1.00 80.81 92 ILE A C 1
ATOM 731 O O . ILE A 1 92 ? 21.306 1.279 -22.396 1.00 80.81 92 ILE A O 1
ATOM 735 N N . ILE A 1 93 ? 21.611 -0.823 -23.130 1.00 84.81 93 ILE A N 1
ATOM 736 C CA . ILE A 1 93 ? 22.617 -0.472 -24.127 1.00 84.81 93 ILE A CA 1
ATOM 737 C C . ILE A 1 93 ? 21.868 0.036 -25.354 1.00 84.81 93 ILE A C 1
ATOM 739 O O . ILE A 1 93 ? 21.139 -0.719 -25.993 1.00 84.81 93 ILE A O 1
ATOM 743 N N . VAL A 1 94 ? 22.042 1.317 -25.664 1.00 83.19 94 VAL A N 1
ATOM 744 C CA . VAL A 1 94 ? 21.464 1.940 -26.855 1.00 83.19 94 VAL A CA 1
ATOM 745 C C . VAL A 1 94 ? 22.578 2.139 -27.870 1.00 83.19 94 VAL A C 1
ATOM 747 O O . VAL A 1 94 ? 23.534 2.869 -27.604 1.00 83.19 94 VAL A O 1
ATOM 750 N N . THR A 1 95 ? 22.477 1.487 -29.029 1.00 89.44 95 THR A N 1
ATOM 751 C CA . THR A 1 95 ? 23.438 1.717 -30.114 1.00 89.44 95 THR A CA 1
ATOM 752 C C . THR A 1 95 ? 23.191 3.077 -30.779 1.00 89.44 95 THR A C 1
ATOM 754 O O . THR A 1 95 ? 22.074 3.605 -30.714 1.00 89.44 95 THR A O 1
ATOM 757 N N . PRO A 1 96 ? 24.192 3.664 -31.458 1.00 88.88 96 PRO A N 1
ATOM 758 C CA . PRO A 1 96 ? 24.012 4.918 -32.189 1.00 88.88 96 PRO A CA 1
ATOM 759 C C . PRO A 1 96 ? 22.859 4.871 -33.208 1.00 88.88 96 PRO A C 1
ATOM 761 O O . PRO A 1 96 ? 22.140 5.856 -33.381 1.00 88.88 96 PRO A O 1
ATOM 764 N N . GLU A 1 97 ? 22.639 3.721 -33.849 1.00 89.44 97 GLU A N 1
ATOM 765 C CA . GLU A 1 97 ? 21.561 3.507 -34.819 1.00 89.44 97 GLU A CA 1
ATOM 766 C C . GLU A 1 97 ? 20.188 3.485 -34.138 1.00 89.44 97 GLU A 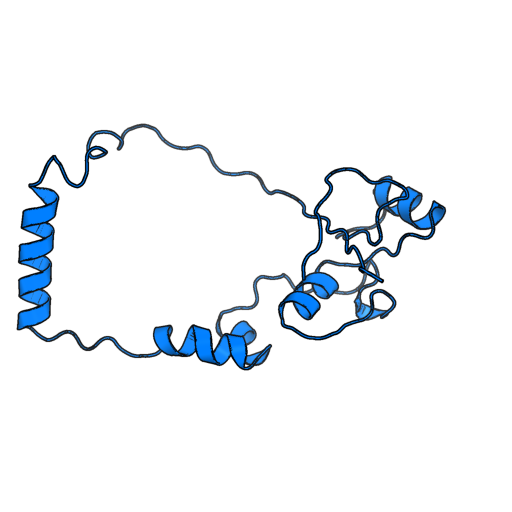C 1
ATOM 768 O O . GLU A 1 97 ? 19.257 4.137 -34.610 1.00 89.4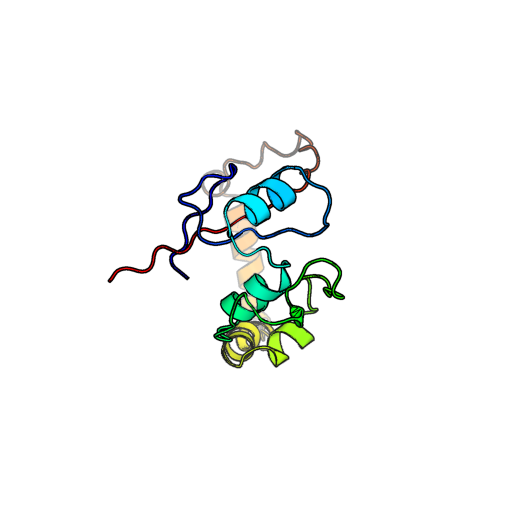4 97 GLU A O 1
ATOM 773 N N . GLN A 1 98 ? 20.066 2.792 -33.000 1.00 87.38 98 GLN A N 1
ATOM 774 C CA . GLN A 1 98 ? 18.838 2.767 -32.197 1.00 87.38 98 GLN A CA 1
ATOM 775 C C . GLN A 1 98 ? 18.497 4.152 -31.647 1.00 87.38 98 GLN A C 1
ATOM 777 O O . GLN A 1 98 ? 17.335 4.560 -31.646 1.00 87.38 98 GLN A O 1
ATOM 782 N N . TRP A 1 99 ? 19.517 4.899 -31.222 1.00 85.06 99 TRP A N 1
ATOM 783 C CA . TRP A 1 99 ? 19.358 6.268 -30.753 1.00 85.06 99 TRP A CA 1
ATOM 784 C C . TRP A 1 99 ? 18.806 7.171 -31.859 1.00 85.06 99 TRP A C 1
ATOM 786 O O . TRP A 1 99 ? 17.794 7.846 -31.669 1.00 85.06 99 TRP A O 1
ATOM 796 N N . ARG A 1 100 ? 19.407 7.122 -33.052 1.00 87.06 100 ARG A N 1
ATOM 797 C CA . ARG A 1 100 ? 18.960 7.899 -34.214 1.00 87.06 100 ARG A CA 1
ATOM 798 C C . ARG A 1 100 ? 17.543 7.523 -34.657 1.00 87.06 100 ARG A C 1
ATOM 800 O O . ARG A 1 100 ? 16.710 8.409 -34.811 1.00 87.06 100 ARG A O 1
ATOM 807 N N . HIS A 1 101 ? 17.231 6.229 -34.729 1.00 85.44 101 HIS A N 1
ATOM 808 C CA . HIS A 1 101 ? 15.879 5.755 -35.037 1.00 85.44 101 HIS A CA 1
ATOM 809 C C . HIS A 1 101 ? 14.838 6.235 -34.011 1.00 85.44 101 HIS A C 1
ATOM 811 O O . HIS A 1 101 ? 13.706 6.556 -34.373 1.00 85.44 101 HIS A O 1
ATOM 817 N N . SER A 1 102 ? 15.200 6.318 -32.724 1.00 82.62 102 SER A N 1
ATOM 818 C CA . SER A 1 102 ? 14.291 6.831 -31.692 1.00 82.62 102 SER A CA 1
ATOM 819 C C . SER A 1 102 ? 13.997 8.327 -31.852 1.00 82.62 102 SER A C 1
ATOM 821 O O . SER A 1 102 ? 12.858 8.742 -31.639 1.00 82.62 102 SER A O 1
ATOM 823 N N . PHE A 1 103 ? 14.975 9.124 -32.299 1.00 83.19 103 PHE A N 1
ATOM 824 C CA . PHE A 1 103 ? 14.763 10.528 -32.665 1.00 83.19 103 PHE A CA 1
ATOM 825 C C . PHE A 1 103 ? 13.829 10.679 -33.863 1.00 83.19 103 PHE A C 1
ATOM 827 O O . PHE A 1 103 ? 12.882 11.461 -33.787 1.00 83.19 103 PHE A O 1
ATOM 834 N N . ASP A 1 104 ? 14.054 9.901 -34.922 1.00 82.25 104 ASP A N 1
ATOM 835 C CA . ASP A 1 104 ? 13.222 9.933 -36.128 1.00 82.25 104 ASP A CA 1
ATOM 836 C C . ASP A 1 104 ? 11.776 9.513 -35.802 1.00 82.25 104 ASP A C 1
ATOM 838 O O . ASP A 1 104 ? 10.817 10.178 -36.196 1.00 82.25 104 ASP A O 1
ATOM 842 N N . THR A 1 105 ? 11.612 8.469 -34.977 1.00 81.19 105 THR A N 1
ATOM 843 C CA . THR A 1 105 ? 10.301 8.002 -34.489 1.00 81.19 105 THR A CA 1
ATOM 844 C C . THR A 1 105 ? 9.611 9.064 -33.636 1.00 81.19 105 THR A C 1
ATOM 846 O O . THR A 1 105 ? 8.429 9.342 -33.828 1.00 81.19 105 THR A O 1
ATOM 849 N N . LYS A 1 106 ? 10.340 9.693 -32.705 1.00 80.06 106 LYS A N 1
ATOM 850 C CA . LYS A 1 106 ? 9.806 10.768 -31.863 1.00 80.06 106 LYS A CA 1
ATOM 851 C C . LYS A 1 106 ? 9.355 11.960 -32.709 1.00 80.06 106 LYS A C 1
ATOM 853 O O . LYS A 1 106 ? 8.275 12.482 -32.460 1.00 80.06 106 LYS A O 1
ATOM 858 N N . GLN A 1 107 ? 10.137 12.367 -33.710 1.00 76.38 107 GLN A N 1
ATOM 859 C CA . GLN A 1 107 ? 9.781 13.468 -34.606 1.00 76.38 107 GLN A CA 1
ATOM 860 C C . GLN A 1 107 ? 8.545 13.131 -35.453 1.00 76.38 107 GLN A C 1
ATOM 862 O O . GLN A 1 107 ? 7.659 13.970 -35.595 1.00 76.38 107 GLN A O 1
ATOM 867 N N . ALA A 1 108 ? 8.446 11.906 -35.975 1.00 75.06 108 ALA A N 1
ATOM 868 C CA . ALA A 1 108 ? 7.280 11.460 -36.735 1.00 75.06 108 ALA A CA 1
ATOM 869 C C . ALA A 1 108 ? 6.004 11.452 -35.878 1.00 75.06 108 ALA A C 1
ATOM 871 O O . ALA A 1 108 ? 4.983 11.994 -36.286 1.00 75.06 108 ALA A O 1
ATOM 872 N N . VAL A 1 109 ? 6.089 10.906 -34.663 1.00 72.25 109 VAL A N 1
ATOM 873 C CA . VAL A 1 109 ? 4.968 10.820 -33.718 1.00 72.25 109 VAL A CA 1
ATOM 874 C C . VAL A 1 109 ? 4.574 12.190 -33.157 1.00 72.25 109 VAL A C 1
ATOM 876 O O . VAL A 1 109 ? 3.395 12.458 -32.950 1.00 72.25 109 VAL A O 1
ATOM 879 N N . GLU A 1 110 ? 5.533 13.088 -32.912 1.00 67.81 110 GLU A N 1
ATOM 880 C CA . GLU A 1 110 ? 5.220 14.467 -32.536 1.00 67.81 110 GLU A CA 1
ATOM 881 C C . GLU A 1 110 ? 4.507 15.197 -33.680 1.00 67.81 110 GLU A C 1
ATOM 883 O O . GLU A 1 110 ? 3.614 15.990 -33.418 1.00 67.81 110 GLU A O 1
ATOM 888 N N . ASN A 1 111 ? 4.832 14.941 -34.939 1.00 65.62 111 ASN A N 1
ATOM 889 C CA . ASN A 1 111 ? 4.154 15.607 -36.053 1.00 65.62 111 ASN A CA 1
ATOM 890 C C . ASN A 1 111 ? 2.809 14.959 -36.432 1.00 65.62 111 ASN A C 1
ATOM 892 O O . ASN A 1 111 ? 2.111 15.477 -37.302 1.00 65.62 111 ASN A O 1
ATOM 896 N N . ASP A 1 112 ? 2.431 13.865 -35.768 1.00 68.56 112 ASP A N 1
ATOM 897 C CA . ASP A 1 112 ? 1.166 13.169 -35.975 1.00 68.56 112 ASP A CA 1
ATOM 898 C C . ASP A 1 112 ? 0.089 13.661 -34.988 1.00 68.56 112 ASP A C 1
ATOM 900 O O . ASP A 1 112 ? 0.044 13.292 -33.808 1.00 68.56 112 ASP A O 1
ATOM 904 N N . GLU A 1 113 ? -0.811 14.509 -35.490 1.00 63.81 113 GLU A N 1
ATOM 905 C CA . GLU A 1 113 ? -1.958 15.050 -34.745 1.00 63.81 113 GLU A CA 1
ATOM 906 C C . GLU A 1 113 ? -2.974 13.962 -34.324 1.00 63.81 113 GLU A C 1
ATOM 908 O O . GLU A 1 113 ? -3.785 14.196 -33.426 1.00 63.81 113 GLU A O 1
ATOM 913 N N . GLY A 1 114 ? -2.931 12.765 -34.925 1.00 65.44 114 GLY A N 1
ATOM 914 C CA . GLY A 1 114 ? -3.790 11.629 -34.581 1.00 65.44 114 GLY A CA 1
ATOM 915 C C . GLY A 1 114 ? -3.295 10.803 -33.389 1.00 65.44 114 GLY A C 1
ATOM 916 O O . GLY A 1 114 ? -4.097 10.135 -32.736 1.00 65.44 114 GLY A O 1
ATOM 917 N N . VAL A 1 115 ? -1.998 10.867 -33.067 1.00 64.75 115 VAL A N 1
ATOM 918 C CA . VAL A 1 115 ? -1.384 10.052 -32.000 1.00 64.75 115 VAL A CA 1
ATOM 919 C C . VAL A 1 115 ? -1.437 10.748 -30.636 1.00 64.75 115 VAL A C 1
ATOM 921 O O . VAL A 1 115 ? -1.618 10.089 -29.611 1.00 64.75 115 VAL A O 1
ATOM 924 N N . PHE A 1 116 ? -1.351 12.083 -30.597 1.00 54.97 116 PHE A N 1
ATOM 925 C CA . PHE A 1 116 ? -1.410 12.860 -29.351 1.00 54.97 116 PHE A CA 1
ATOM 926 C C . PHE A 1 116 ? -2.400 14.038 -29.421 1.00 54.97 116 PHE A C 1
ATOM 928 O O . PHE A 1 116 ? -1.986 15.200 -29.440 1.00 54.97 116 PHE A O 1
ATOM 935 N N . PRO A 1 117 ? -3.718 13.778 -29.330 1.00 56.78 117 PRO A N 1
ATOM 936 C CA . PRO A 1 117 ? -4.753 14.818 -29.419 1.00 56.78 117 PRO A CA 1
ATOM 937 C C . PRO A 1 117 ? -4.708 15.872 -28.289 1.00 56.78 117 PRO A C 1
ATOM 939 O O . PRO A 1 117 ? -5.354 16.914 -28.370 1.00 56.78 117 PRO A O 1
ATOM 942 N N . ASN A 1 118 ? -3.930 15.643 -27.222 1.00 50.12 118 ASN A N 1
ATOM 943 C CA . ASN A 1 118 ? -3.859 16.511 -26.038 1.00 50.12 118 ASN A CA 1
ATOM 944 C C . ASN A 1 118 ? -2.782 17.609 -26.094 1.00 50.12 118 ASN A C 1
ATOM 946 O O . ASN A 1 118 ? -2.560 18.290 -25.092 1.00 50.12 118 ASN A O 1
ATOM 950 N N . LYS A 1 119 ? -2.127 17.857 -27.236 1.00 52.66 119 LYS A N 1
ATOM 951 C CA . LYS A 1 119 ? -1.113 18.929 -27.357 1.00 52.66 119 LYS A CA 1
ATOM 952 C C . LYS A 1 119 ? -1.616 20.335 -26.991 1.00 52.66 119 LYS A C 1
ATOM 954 O O . LYS A 1 119 ? -0.812 21.216 -26.697 1.00 52.66 119 LYS A O 1
ATOM 959 N N . LYS A 1 120 ? -2.935 20.546 -26.948 1.00 52.47 120 LYS A N 1
ATOM 960 C CA . LYS A 1 120 ? -3.577 21.803 -26.522 1.00 52.47 120 LYS A CA 1
ATOM 961 C C . LYS A 1 120 ? -3.768 21.929 -24.999 1.00 52.47 120 LYS A C 1
ATOM 963 O O . LYS A 1 120 ? -4.077 23.019 -24.530 1.00 52.47 120 LYS A O 1
ATOM 968 N N . LEU A 1 121 ? -3.557 20.873 -24.209 1.00 50.41 121 LEU A N 1
ATOM 969 C CA . LEU A 1 121 ? -3.856 20.842 -22.769 1.00 50.41 121 LEU A CA 1
ATOM 970 C C . LEU A 1 121 ? -2.633 21.189 -21.890 1.00 50.41 121 LEU A C 1
ATOM 972 O O . LEU A 1 121 ? -2.358 20.517 -20.903 1.00 50.41 121 LEU A O 1
ATOM 976 N N . ARG A 1 122 ? -1.857 22.226 -22.242 1.00 49.00 122 ARG A N 1
ATOM 977 C CA . ARG A 1 122 ? -0.715 22.707 -21.426 1.00 49.00 122 ARG A CA 1
ATOM 978 C C . ARG A 1 122 ? -1.020 23.990 -20.634 1.00 49.00 122 ARG A C 1
ATOM 980 O O . ARG A 1 122 ? -0.095 24.680 -20.224 1.00 49.00 122 ARG A O 1
ATOM 987 N N . SER A 1 123 ? -2.284 24.356 -20.419 1.00 43.56 123 SER A N 1
ATOM 988 C CA . SER A 1 123 ? -2.622 25.632 -19.756 1.00 43.56 123 SER A CA 1
ATOM 989 C C . SER A 1 123 ? -3.514 25.542 -18.520 1.00 43.56 123 SER A C 1
ATOM 991 O O . SER A 1 123 ? -3.873 26.586 -17.983 1.00 43.56 123 SER A O 1
ATOM 993 N N . VAL A 1 124 ? -3.836 24.354 -18.001 1.00 40.50 124 VAL A N 1
ATOM 994 C CA . VAL A 1 124 ? -4.593 24.265 -16.741 1.00 40.50 124 VAL A CA 1
ATOM 995 C C . VAL A 1 124 ? -3.728 23.619 -15.670 1.00 40.50 124 VAL A C 1
ATOM 997 O O . VAL A 1 124 ? -3.496 22.414 -15.676 1.00 40.50 124 VAL A O 1
ATOM 1000 N N . ALA A 1 125 ? -3.218 24.461 -14.769 1.00 40.31 125 ALA A N 1
ATOM 1001 C CA . ALA A 1 125 ? -2.514 24.051 -13.565 1.00 40.31 125 ALA A CA 1
ATOM 1002 C C . ALA A 1 125 ? -3.431 23.160 -12.713 1.00 40.31 125 ALA A C 1
ATOM 1004 O O . ALA A 1 125 ? -4.462 23.605 -12.211 1.00 40.31 125 ALA A O 1
ATOM 1005 N N . SER A 1 126 ? -3.070 21.890 -12.564 1.00 38.81 126 SER A N 1
ATOM 1006 C CA . SER A 1 126 ? -3.765 20.956 -11.680 1.00 38.81 126 SER A CA 1
ATOM 1007 C C . SER A 1 126 ? -3.385 21.227 -10.214 1.00 38.81 126 SER A C 1
ATOM 1009 O O . SER A 1 126 ? -2.188 21.272 -9.913 1.00 38.81 126 SER A O 1
ATOM 1011 N N . PRO A 1 127 ? -4.353 21.399 -9.291 1.00 37.19 127 PRO A N 1
ATOM 1012 C CA . PRO A 1 127 ? -4.063 21.599 -7.876 1.00 37.19 127 PRO A CA 1
ATOM 1013 C C . PRO A 1 127 ? -3.617 20.297 -7.187 1.00 37.19 127 PRO A C 1
ATOM 1015 O O . PRO A 1 127 ? -3.989 19.193 -7.583 1.00 37.19 127 PRO A O 1
ATOM 1018 N N . SER A 1 128 ? -2.787 20.473 -6.157 1.00 33.72 128 SER A N 1
ATOM 1019 C CA . SER A 1 128 ? -2.086 19.443 -5.374 1.00 33.72 128 SER A CA 1
ATOM 1020 C C . SER A 1 128 ? -3.021 18.389 -4.744 1.00 33.72 128 SER A C 1
ATOM 1022 O O . SER A 1 128 ? -4.048 18.770 -4.177 1.00 33.72 128 SER A O 1
ATOM 1024 N N . PRO A 1 129 ? -2.683 17.081 -4.776 1.00 37.88 129 PRO A N 1
ATOM 1025 C CA . PRO A 1 129 ? -3.509 16.041 -4.171 1.00 37.88 129 PRO A CA 1
ATOM 1026 C C . PRO A 1 129 ? -3.255 15.908 -2.658 1.00 37.88 129 PRO A C 1
ATOM 1028 O O . PRO A 1 129 ? -2.144 15.629 -2.208 1.00 37.88 129 PRO A O 1
ATOM 1031 N N . THR A 1 130 ? -4.317 16.062 -1.866 1.00 40.66 130 THR A N 1
ATOM 1032 C CA . THR A 1 130 ? -4.325 15.829 -0.413 1.00 40.66 130 THR A CA 1
ATOM 1033 C C . THR A 1 130 ? -4.487 14.333 -0.092 1.00 40.66 130 THR A C 1
ATOM 1035 O O . THR A 1 130 ? -5.270 13.627 -0.722 1.00 40.66 130 THR A O 1
ATOM 1038 N N . PHE A 1 131 ? -3.728 13.868 0.905 1.00 34.66 131 PHE A N 1
ATOM 1039 C CA . PHE A 1 131 ? -3.583 12.491 1.399 1.00 34.66 131 PHE A CA 1
ATOM 1040 C C . PHE A 1 131 ? -4.900 11.747 1.730 1.00 34.66 131 PHE A C 1
ATOM 1042 O O . PHE A 1 131 ? -5.773 12.290 2.403 1.00 34.66 131 PHE A O 1
ATOM 1049 N N . PHE A 1 132 ? -4.980 10.455 1.372 1.00 31.89 132 PHE A N 1
ATOM 1050 C CA . PHE A 1 132 ? -6.061 9.526 1.751 1.00 31.89 132 PHE A CA 1
ATOM 1051 C C . PHE A 1 132 ? -5.585 8.449 2.752 1.00 31.89 132 PHE A C 1
ATOM 1053 O O . PHE A 1 132 ? -4.494 7.898 2.614 1.00 31.89 132 PHE A O 1
ATOM 1060 N N . PHE A 1 133 ? -6.427 8.124 3.743 1.00 32.88 133 PHE A N 1
ATOM 1061 C CA . PHE A 1 133 ? -6.254 7.027 4.716 1.00 32.88 133 PHE A CA 1
ATOM 1062 C C . PHE A 1 133 ? -6.938 5.726 4.235 1.00 32.88 133 PHE A C 1
ATOM 1064 O O . PHE A 1 133 ? -8.008 5.789 3.632 1.00 32.88 133 PHE A O 1
ATOM 1071 N N . ILE A 1 134 ? -6.357 4.551 4.538 1.00 36.69 134 ILE A N 1
ATOM 1072 C CA . ILE A 1 134 ? -6.785 3.225 4.028 1.00 36.69 134 ILE A CA 1
ATOM 1073 C C . ILE A 1 134 ? -7.082 2.225 5.188 1.00 36.69 134 ILE A C 1
ATOM 1075 O O . ILE A 1 134 ? -6.374 2.225 6.190 1.00 36.69 134 ILE A O 1
ATOM 1079 N N . CYS A 1 135 ? -8.111 1.366 5.060 1.00 33.84 135 CYS A N 1
ATOM 1080 C CA . CYS A 1 135 ? -8.618 0.350 6.012 1.00 33.84 135 CYS A CA 1
ATOM 1081 C C . CYS A 1 135 ? -9.160 -0.904 5.277 1.00 33.84 135 CYS A C 1
ATOM 1083 O O . CYS A 1 135 ? -10.122 -0.804 4.523 1.00 33.84 135 CYS A O 1
ATOM 1085 N N . PHE A 1 136 ? -8.608 -2.098 5.512 1.00 37.03 136 PHE A N 1
ATOM 1086 C CA . PHE A 1 136 ? -8.981 -3.342 4.804 1.00 37.03 136 PHE A CA 1
ATOM 1087 C C . PHE A 1 136 ? -9.829 -4.313 5.659 1.00 37.03 136 PHE A C 1
ATOM 1089 O O . PHE A 1 136 ? -9.654 -4.382 6.869 1.00 37.03 136 PHE A O 1
ATOM 1096 N N . VAL A 1 137 ? -10.693 -5.109 5.015 1.00 37.91 137 VAL A N 1
ATOM 1097 C CA . VAL A 1 137 ? -11.554 -6.181 5.568 1.00 37.91 137 VAL A CA 1
ATOM 1098 C C . VAL A 1 137 ? -11.213 -7.497 4.885 1.00 37.91 137 VAL A C 1
ATOM 1100 O O . VAL A 1 137 ? -11.380 -7.612 3.677 1.00 37.91 137 VAL A O 1
ATOM 1103 N N . PHE A 1 138 ? -10.778 -8.512 5.623 1.00 33.78 138 PHE A N 1
ATOM 1104 C CA . PHE A 1 138 ? -10.560 -9.845 5.059 1.00 33.78 138 PHE A CA 1
ATOM 1105 C C . PHE A 1 138 ? -11.813 -10.695 5.234 1.00 33.78 138 PHE A C 1
ATOM 1107 O O . PHE A 1 138 ? -12.314 -10.840 6.344 1.00 33.78 138 PHE A O 1
ATOM 1114 N N . GLN A 1 139 ? -12.300 -11.272 4.136 1.00 34.25 139 GLN A N 1
ATOM 1115 C CA . GLN A 1 139 ? -13.366 -12.264 4.167 1.00 34.25 139 GLN A CA 1
ATOM 1116 C C . GLN A 1 139 ? -12.732 -13.640 3.967 1.00 34.25 139 GLN A C 1
ATOM 1118 O O . GLN A 1 139 ? -12.318 -13.996 2.866 1.00 34.25 139 GLN A O 1
ATOM 1123 N N . THR A 1 140 ? -12.592 -14.387 5.058 1.00 37.31 140 THR A N 1
ATOM 1124 C CA . THR A 1 140 ? -12.210 -15.799 5.027 1.00 37.31 140 THR A CA 1
ATOM 1125 C C . THR A 1 140 ? -13.390 -16.592 4.474 1.00 37.31 140 THR A C 1
ATOM 1127 O O . THR A 1 140 ? -14.429 -16.690 5.126 1.00 37.31 140 THR A O 1
ATOM 1130 N N . HIS A 1 141 ? -13.259 -17.114 3.254 1.00 34.69 141 HIS A N 1
ATOM 1131 C CA . HIS A 1 141 ? -14.170 -18.144 2.766 1.00 34.69 141 HIS A CA 1
ATOM 1132 C C . HIS A 1 141 ? -13.853 -19.444 3.509 1.00 34.69 141 HIS A C 1
ATOM 1134 O O . HIS A 1 141 ? -12.696 -19.868 3.534 1.00 34.69 141 HIS A O 1
ATOM 1140 N N . SER A 1 142 ? -14.881 -19.987 4.162 1.00 36.66 142 SER A N 1
ATOM 1141 C CA . SER A 1 142 ? -14.875 -21.312 4.780 1.00 36.66 142 SER A CA 1
ATOM 1142 C C . SER A 1 142 ? -14.911 -22.423 3.739 1.00 36.66 142 SER A C 1
ATOM 1144 O O . SER A 1 142 ? -15.330 -22.144 2.590 1.00 36.66 142 SER A O 1
#

Sequence (142 aa):
MGARFTPYLSRHNSLLIAKTGGVGKVEKAREWDIPVVNYQWLADNYAGQRVEAGCQKYQLGQPCEGVSPGPYILEMINDQFKQLLFAWKMPIIVTPEQWRHSFDTKQAVENDEGVFPNKKLRSVASPSPTFFFICFVFQTHS

InterPro domains:
  IPR001357 BRCT domain [PF12738] (1-41)
  IPR001357 BRCT domain [PS50172] (1-44)
  IPR036420 BRCT domain superfamily [G3DSA:3.40.50.10190] (1-62)
  IPR036420 BRCT domain superfamily [SSF52113] (1-47)

Organism: Trichostrongylus colubriformis (NCBI:txid6319)

Secondary structure (DSSP, 8-state):
--PEE-SS--TT-S-EE-SSS--HHHHHHHHTT--EE-HHHHHHHHTT----TT-GGGSTTS----S---HHHHHHH-HHHHHHHHHHHS-----HHHHHHHHHHHHHHHT-TTT-TTTT--S--PPPPPP----EE-----

Foldseek 3Di:
DQWDWDPDDDLQFQAWEDAAPDDVSNVVCVVSVRQYFYCVVVVLVVLVNPDDSPDPCGDHPHDDDDPCDDLVVQVVSHVVSVVVCVVVPDDDDADPVNVVVVVVVVVVQVVDCPNCVCPVVPPDDDDDDDDDDTTIGDDDDD

pLDDT: mean 72.06, std 17.4, range [31.89, 91.56]